Protein AF-A0A4Q3H1Z1-F1 (afdb_monomer_lite)

Sequence (80 aa):
MNSESRGKEFWILAIFFALFVVFLYGPLSAILILSFQGPNGGLTFPLNGVSAHWFGNLFEKQAVGDFGGSFRRSLMLGIM

Radius of gyration: 20.53 Å; chains: 1; bounding box: 51×32×40 Å

Foldseek 3Di:
DDPPPDDPVVVVVVVVVVVVVCVVCVVVVLQVQQCQADPPFDSHDDTDDGHCVVVVCCPPDDPVDDPPVVVVVVVVVVVD

Structure (mmCIF, N/CA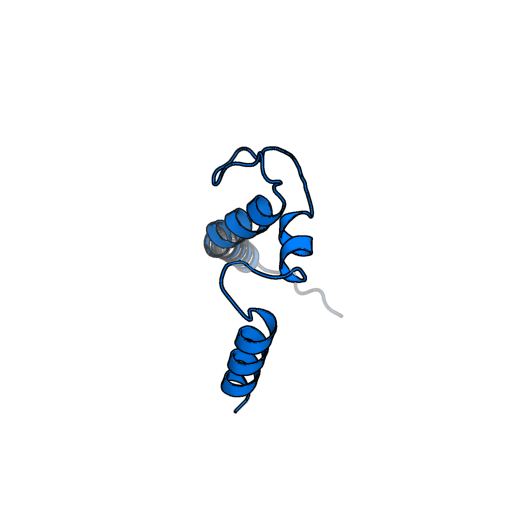/C/O backbone):
data_AF-A0A4Q3H1Z1-F1
#
_entry.id   AF-A0A4Q3H1Z1-F1
#
loop_
_atom_site.group_PDB
_atom_site.id
_atom_site.type_symbol
_atom_site.label_atom_id
_atom_site.label_alt_id
_atom_site.label_comp_id
_atom_site.label_asym_id
_atom_site.label_entity_id
_atom_site.label_seq_id
_atom_site.pdbx_PDB_ins_code
_atom_site.Cartn_x
_atom_site.Cartn_y
_atom_site.Cartn_z
_atom_site.occupancy
_atom_site.B_iso_or_equiv
_atom_site.auth_seq_id
_atom_site.auth_comp_id
_atom_site.auth_asym_id
_atom_site.auth_atom_id
_atom_site.pdbx_PDB_model_num
ATOM 1 N N . MET A 1 1 ? -28.134 -19.481 18.735 1.00 45.34 1 MET A N 1
ATOM 2 C CA . MET A 1 1 ? -27.017 -18.545 18.492 1.00 45.34 1 MET A CA 1
ATOM 3 C C . MET A 1 1 ? -27.550 -17.156 18.812 1.00 45.34 1 MET A C 1
ATOM 5 O O . MET A 1 1 ? -28.165 -16.539 17.957 1.00 45.34 1 MET A O 1
ATOM 9 N N . ASN A 1 2 ? -27.483 -16.749 20.083 1.00 47.16 2 ASN A N 1
ATOM 10 C CA . ASN A 1 2 ? -28.043 -15.470 20.528 1.00 47.16 2 ASN A CA 1
ATOM 11 C C . ASN A 1 2 ? -27.160 -14.350 19.977 1.00 47.16 2 ASN A C 1
ATOM 13 O O . ASN A 1 2 ? -25.966 -14.318 20.273 1.00 47.16 2 ASN A O 1
ATOM 17 N N . SER A 1 3 ? -27.713 -13.462 19.149 1.00 60.69 3 SER A N 1
ATOM 18 C CA . SER A 1 3 ? -27.010 -12.238 18.781 1.00 60.69 3 SER A CA 1
ATOM 19 C C . SER A 1 3 ? -27.099 -11.281 19.967 1.00 60.69 3 SER A C 1
ATOM 21 O O . SER A 1 3 ? -28.050 -10.511 20.090 1.00 60.69 3 SER A O 1
ATOM 23 N N . GLU A 1 4 ? -26.126 -11.368 20.867 1.00 70.44 4 GLU A N 1
ATOM 24 C CA . GLU A 1 4 ? -25.835 -10.304 21.825 1.00 70.44 4 GLU A CA 1
ATOM 25 C C . GLU A 1 4 ? -25.673 -9.001 21.025 1.00 70.44 4 GLU A C 1
ATOM 27 O O . GLU A 1 4 ? -24.744 -8.855 20.221 1.00 70.44 4 GLU A O 1
ATOM 32 N N . SER A 1 5 ? -26.634 -8.083 21.158 1.00 68.81 5 SER A N 1
ATOM 33 C CA . SER A 1 5 ? -26.580 -6.794 20.471 1.00 68.81 5 SER A CA 1
ATOM 34 C C . SER A 1 5 ? -25.385 -6.023 21.013 1.00 68.81 5 SER A C 1
ATOM 36 O O . SER A 1 5 ? -25.346 -5.686 22.195 1.00 68.81 5 SER A O 1
ATOM 38 N N . ARG A 1 6 ? -24.397 -5.743 20.156 1.00 82.06 6 ARG A N 1
ATOM 39 C CA . ARG A 1 6 ? -23.197 -5.005 20.560 1.00 82.06 6 ARG A CA 1
ATOM 40 C C . ARG A 1 6 ? -23.602 -3.638 21.119 1.00 82.06 6 ARG A C 1
ATOM 42 O O . ARG A 1 6 ? -24.335 -2.899 20.461 1.00 82.06 6 ARG A O 1
ATOM 49 N N . GLY A 1 7 ? -23.138 -3.326 22.330 1.00 90.19 7 GLY A N 1
ATOM 50 C CA . GLY A 1 7 ? -23.399 -2.049 23.001 1.00 90.19 7 GLY A CA 1
ATOM 51 C C . GLY A 1 7 ? -22.886 -0.844 22.204 1.00 90.19 7 GLY A C 1
ATOM 52 O O . GLY A 1 7 ? -22.100 -0.983 21.263 1.00 90.19 7 GLY A O 1
ATOM 53 N N . LYS A 1 8 ? -23.314 0.366 22.575 1.00 90.88 8 LYS A N 1
ATOM 54 C CA . LYS A 1 8 ? -22.912 1.603 21.876 1.00 90.88 8 LYS A CA 1
ATOM 55 C C . LYS A 1 8 ? -21.406 1.855 22.013 1.00 90.88 8 LYS A C 1
ATOM 57 O O . LYS A 1 8 ? -20.761 2.297 21.066 1.00 90.88 8 LYS A O 1
ATOM 62 N N . GLU A 1 9 ? -20.847 1.497 23.160 1.00 93.19 9 GLU A N 1
ATOM 63 C CA . GLU A 1 9 ? -19.431 1.574 23.508 1.00 93.19 9 GLU A CA 1
ATOM 64 C C . GLU A 1 9 ? -18.572 0.754 22.545 1.00 93.19 9 GLU A C 1
ATOM 66 O O . GLU A 1 9 ? -17.531 1.228 22.094 1.00 93.19 9 GLU A O 1
ATOM 71 N N . PHE A 1 10 ? -19.046 -0.437 22.158 1.00 94.38 10 PHE A N 1
ATOM 72 C CA . PHE A 1 10 ? -18.371 -1.256 21.156 1.00 94.38 10 PHE A CA 1
ATOM 73 C C . PHE A 1 10 ? -18.231 -0.495 19.835 1.00 94.38 10 PHE A C 1
ATOM 75 O O . PHE A 1 10 ? -17.146 -0.460 19.263 1.00 94.38 10 PHE A O 1
ATOM 82 N N . TRP A 1 11 ? -19.311 0.119 19.347 1.00 94.75 11 TRP A N 1
ATOM 83 C CA . TRP A 1 11 ? -19.295 0.817 18.061 1.00 94.75 11 TRP A CA 1
ATOM 84 C C . TRP A 1 11 ? -18.417 2.066 18.085 1.00 94.75 11 TRP A C 1
ATOM 86 O O . TRP A 1 11 ? -17.697 2.312 17.120 1.00 94.75 11 TRP A O 1
ATOM 96 N N . ILE A 1 12 ? -18.416 2.811 19.192 1.00 96.50 12 ILE A N 1
ATOM 97 C CA . ILE A 1 12 ? -17.531 3.970 19.370 1.00 96.50 12 ILE A CA 1
ATOM 98 C C . ILE A 1 12 ? -16.063 3.528 19.320 1.00 96.50 12 ILE A C 1
ATOM 100 O O . ILE A 1 12 ? -15.278 4.088 18.553 1.00 96.50 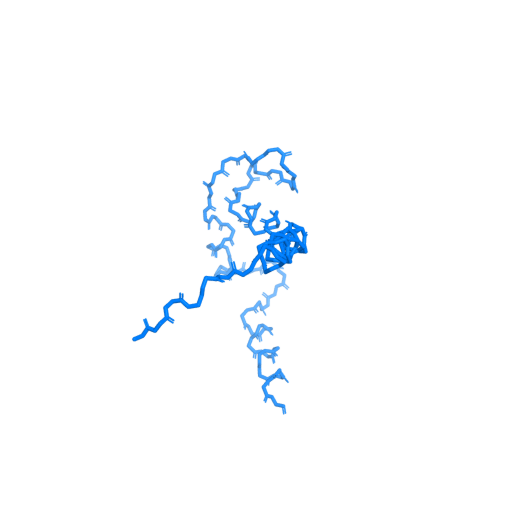12 ILE A O 1
ATOM 104 N N . LEU A 1 13 ? -15.700 2.493 20.084 1.00 97.06 13 LEU A N 1
ATOM 105 C CA . LEU A 1 13 ? -14.336 1.961 20.095 1.00 97.06 13 LEU A CA 1
ATOM 106 C C . LEU A 1 13 ? -13.946 1.357 18.743 1.00 97.06 13 LEU A C 1
ATOM 108 O O . LEU A 1 13 ? -12.822 1.555 18.291 1.00 97.06 13 LEU A O 1
ATOM 112 N N . ALA A 1 14 ? -14.869 0.670 18.069 1.00 96.88 14 ALA A N 1
ATOM 113 C CA . ALA A 1 14 ? -14.633 0.095 16.751 1.00 96.88 14 ALA A CA 1
ATOM 114 C C . ALA A 1 14 ? -14.366 1.176 15.695 1.00 96.88 14 ALA A C 1
ATOM 116 O O . ALA A 1 14 ? -13.433 1.030 14.910 1.00 96.88 14 ALA A O 1
ATOM 117 N N . ILE A 1 15 ? -15.135 2.271 15.692 1.00 97.75 15 ILE A N 1
ATOM 118 C CA . ILE A 1 15 ? -14.915 3.401 14.776 1.00 97.75 15 ILE A CA 1
ATOM 119 C C . ILE A 1 15 ? -13.577 4.073 15.077 1.00 97.75 15 ILE A C 1
ATOM 121 O O . ILE A 1 15 ? -12.797 4.309 14.156 1.00 97.75 15 ILE A O 1
ATOM 125 N N . PHE A 1 16 ? -13.283 4.344 16.350 1.00 98.06 16 PHE A N 1
ATOM 126 C CA . PHE A 1 16 ? -12.006 4.936 16.746 1.00 98.06 16 PHE A CA 1
ATOM 127 C C . PHE A 1 16 ? -10.823 4.063 16.312 1.00 98.06 16 PHE A C 1
ATOM 129 O O . PHE A 1 16 ? -9.884 4.552 15.686 1.00 98.06 16 PHE A O 1
ATOM 136 N N . PHE A 1 17 ? -10.892 2.761 16.588 1.00 97.75 17 PHE A N 1
ATOM 137 C CA . PHE A 1 17 ? -9.866 1.807 16.190 1.00 97.75 17 PHE A CA 1
ATOM 138 C C . PHE A 1 17 ? -9.724 1.719 14.666 1.00 97.75 17 PHE A C 1
ATOM 140 O O . PHE A 1 17 ? -8.608 1.727 14.156 1.00 97.75 17 PHE A O 1
ATOM 147 N N . ALA A 1 18 ? -10.831 1.693 13.920 1.00 97.50 18 ALA A N 1
ATOM 148 C CA . ALA A 1 18 ? -10.796 1.681 12.461 1.00 97.50 18 ALA A CA 1
ATOM 149 C C . ALA A 1 18 ? -10.138 2.950 11.895 1.00 97.50 18 ALA A C 1
ATOM 151 O O . ALA A 1 18 ? -9.277 2.849 11.023 1.00 97.50 18 ALA A O 1
ATOM 152 N N . LEU A 1 19 ? -10.482 4.132 12.420 1.00 97.75 19 LEU A N 1
ATOM 153 C CA . LEU A 1 19 ? -9.836 5.395 12.046 1.00 97.75 19 LEU A CA 1
ATOM 154 C C . LEU A 1 19 ? -8.342 5.382 12.375 1.00 97.75 19 LEU A C 1
ATOM 156 O O . LEU A 1 19 ? -7.533 5.796 11.548 1.00 97.75 19 LEU A O 1
ATOM 160 N N . PHE A 1 20 ? -7.974 4.865 13.549 1.00 97.31 20 PHE A N 1
ATOM 161 C CA . PHE A 1 20 ? -6.579 4.697 13.943 1.00 97.31 20 PHE A CA 1
ATOM 162 C C . PHE A 1 20 ? -5.817 3.808 12.954 1.00 97.31 20 PHE A C 1
ATOM 164 O O . PHE A 1 20 ? -4.751 4.201 12.491 1.00 97.31 20 PHE A O 1
ATOM 171 N N . VAL A 1 21 ? -6.371 2.654 12.574 1.00 97.50 21 VAL A N 1
ATOM 172 C CA . VAL A 1 21 ? -5.763 1.739 11.594 1.00 97.50 21 VAL A CA 1
ATOM 173 C C . VAL A 1 21 ? -5.635 2.408 10.223 1.00 97.50 21 VAL A C 1
ATOM 175 O O . VAL A 1 21 ? -4.562 2.364 9.625 1.00 97.50 21 VAL A O 1
ATOM 178 N N . VAL A 1 22 ? -6.685 3.072 9.732 1.00 95.88 22 VAL A N 1
ATOM 179 C CA . VAL A 1 22 ? -6.641 3.801 8.450 1.00 95.88 22 VAL A CA 1
ATOM 180 C C . VAL A 1 22 ? -5.550 4.868 8.469 1.00 95.88 22 VAL A C 1
ATOM 182 O O . VAL A 1 22 ? -4.791 4.980 7.511 1.00 95.88 22 VAL A O 1
ATOM 185 N N . PHE A 1 23 ? -5.433 5.625 9.558 1.00 95.81 23 PHE A N 1
ATOM 186 C CA . PHE A 1 23 ? -4.412 6.657 9.686 1.00 95.81 23 PHE A CA 1
ATOM 187 C C . PHE A 1 23 ? -3.001 6.064 9.789 1.00 95.81 23 PHE A C 1
ATOM 189 O O . PHE A 1 23 ? -2.093 6.517 9.092 1.00 95.81 23 PHE A O 1
ATOM 196 N N . LEU A 1 24 ? -2.831 5.008 10.591 1.00 96.81 24 LEU A N 1
ATOM 197 C CA . LEU A 1 24 ? -1.574 4.277 10.757 1.00 96.81 24 LEU A CA 1
ATOM 198 C C . LEU A 1 24 ? -1.043 3.756 9.415 1.00 96.81 24 LEU A C 1
ATOM 200 O O . LEU A 1 24 ? 0.142 3.895 9.118 1.00 96.81 24 LEU A O 1
ATOM 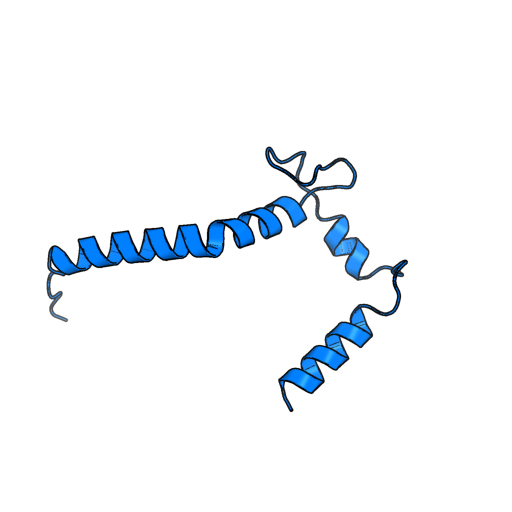204 N N . TYR A 1 25 ? -1.925 3.187 8.593 1.00 96.88 25 TYR A N 1
ATOM 205 C CA . TYR A 1 25 ? -1.570 2.658 7.277 1.00 96.88 25 TYR A CA 1
ATOM 206 C C . TYR A 1 25 ? -1.712 3.681 6.146 1.00 96.88 25 TYR A C 1
ATOM 208 O O . TYR A 1 25 ? -1.384 3.359 5.006 1.00 96.88 25 TYR A O 1
ATOM 216 N N . GLY A 1 26 ? -2.131 4.917 6.430 1.00 93.88 26 GLY A N 1
ATOM 217 C CA . GLY A 1 26 ? -2.265 5.994 5.449 1.00 93.88 26 GLY A CA 1
ATOM 218 C C . GLY A 1 26 ? -0.985 6.196 4.627 1.00 93.88 26 GLY A C 1
ATOM 219 O O . GLY A 1 26 ? -1.028 6.020 3.408 1.00 93.88 26 GLY A O 1
ATOM 220 N N . PRO A 1 27 ? 0.180 6.445 5.259 1.00 93.06 27 PRO A N 1
ATOM 221 C CA . PRO A 1 27 ? 1.454 6.569 4.548 1.00 93.06 27 PRO A CA 1
ATOM 222 C C . PRO A 1 27 ? 1.843 5.309 3.761 1.00 93.06 27 PRO A C 1
ATOM 224 O O . PRO A 1 27 ? 2.353 5.411 2.647 1.00 93.06 27 PRO A O 1
ATOM 227 N N . LEU A 1 28 ? 1.564 4.115 4.300 1.00 95.62 28 LEU A N 1
ATOM 228 C CA . LEU A 1 28 ? 1.848 2.857 3.605 1.00 95.62 28 LEU A CA 1
ATOM 229 C C . LEU A 1 28 ? 0.984 2.713 2.346 1.00 95.62 28 LEU A C 1
ATOM 231 O O . LEU A 1 28 ? 1.495 2.369 1.282 1.00 95.62 28 LEU A O 1
ATOM 235 N N . SER A 1 29 ? -0.313 3.006 2.452 1.00 93.69 29 SER A N 1
ATOM 236 C CA . SER A 1 29 ? -1.249 2.954 1.327 1.00 93.69 29 SER A CA 1
ATOM 237 C C . SER A 1 29 ? -0.889 3.962 0.238 1.00 93.69 29 SER A C 1
ATOM 239 O O . SER A 1 29 ? -0.972 3.623 -0.938 1.00 93.69 29 SER A O 1
ATOM 241 N N . ALA A 1 30 ? -0.400 5.150 0.608 1.00 92.88 30 ALA A N 1
ATOM 242 C CA . ALA A 1 30 ? 0.108 6.133 -0.340 1.00 92.88 30 ALA A CA 1
ATOM 243 C C . ALA A 1 30 ? 1.255 5.558 -1.181 1.00 92.88 30 ALA A C 1
ATOM 245 O O . ALA A 1 30 ? 1.178 5.565 -2.407 1.00 92.88 30 ALA A O 1
ATOM 246 N N . ILE A 1 31 ? 2.280 4.996 -0.533 1.00 93.44 31 ILE A N 1
ATOM 247 C CA . ILE A 1 31 ? 3.425 4.385 -1.224 1.00 93.44 31 ILE A CA 1
ATOM 248 C C . ILE A 1 31 ? 2.967 3.204 -2.091 1.00 93.44 31 ILE A C 1
ATOM 250 O O . ILE A 1 31 ? 3.389 3.084 -3.241 1.00 93.44 31 ILE A O 1
ATOM 254 N N . LEU A 1 32 ? 2.069 2.360 -1.572 1.00 93.88 32 LEU A N 1
ATOM 255 C CA . LEU A 1 32 ? 1.519 1.223 -2.310 1.00 93.88 32 LEU A CA 1
ATOM 256 C C . LEU A 1 32 ? 0.781 1.681 -3.572 1.00 93.88 32 LEU A C 1
ATOM 258 O O . LEU A 1 32 ? 1.016 1.131 -4.642 1.00 93.88 32 LEU A O 1
ATOM 262 N N . ILE A 1 33 ? -0.070 2.701 -3.482 1.00 94.31 33 ILE A N 1
ATOM 263 C CA . ILE A 1 33 ? -0.819 3.229 -4.629 1.00 94.31 33 ILE A CA 1
ATOM 264 C C . ILE A 1 33 ? 0.129 3.873 -5.650 1.00 94.31 33 ILE A C 1
ATOM 266 O O . ILE A 1 33 ? 0.022 3.587 -6.842 1.00 94.31 33 ILE A O 1
ATOM 270 N N . LEU A 1 34 ? 1.084 4.692 -5.200 1.00 94.75 34 LEU A N 1
ATOM 271 C CA . LEU A 1 34 ? 2.063 5.345 -6.078 1.00 94.75 34 LEU A CA 1
ATOM 272 C C . LEU A 1 34 ? 2.992 4.328 -6.771 1.00 94.75 34 LEU A C 1
ATOM 27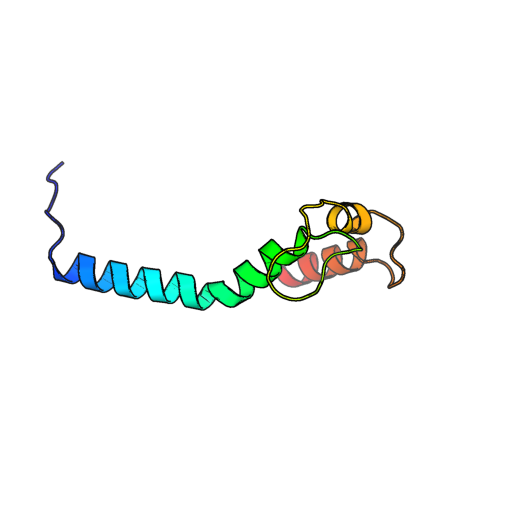4 O O . LEU A 1 34 ? 3.460 4.584 -7.877 1.00 94.75 34 LEU A O 1
ATOM 278 N N . SER A 1 35 ? 3.208 3.140 -6.190 1.00 93.88 35 SER A N 1
ATOM 279 C CA . SER A 1 35 ? 4.002 2.075 -6.831 1.00 93.88 35 SER A CA 1
ATOM 280 C C . SER A 1 35 ? 3.407 1.564 -8.153 1.00 93.88 35 SER A C 1
ATOM 282 O O . SER A 1 35 ? 4.137 1.048 -8.996 1.00 93.88 35 SER A O 1
ATOM 284 N N . PHE A 1 36 ? 2.103 1.776 -8.376 1.00 95.56 36 PHE A N 1
ATOM 285 C CA . PHE A 1 36 ? 1.422 1.477 -9.637 1.00 95.56 36 PHE A CA 1
ATOM 286 C C . PHE A 1 36 ? 1.570 2.583 -10.683 1.00 95.56 36 PHE A C 1
ATOM 288 O O . PHE A 1 36 ? 0.845 2.588 -11.670 1.00 95.56 36 PHE A O 1
ATOM 295 N N . GLN A 1 37 ? 2.445 3.564 -10.501 1.00 95.00 37 GLN A N 1
ATOM 296 C CA . GLN A 1 37 ? 2.671 4.570 -11.534 1.00 95.00 37 GLN A CA 1
ATOM 297 C C . GLN A 1 37 ? 3.662 4.090 -12.594 1.00 95.00 37 GLN A C 1
ATOM 299 O O . GLN A 1 37 ? 4.418 3.148 -12.391 1.00 95.00 37 GLN A O 1
ATOM 304 N N . GLY A 1 38 ? 3.642 4.722 -13.768 1.00 92.00 38 GLY A N 1
ATOM 305 C CA . GLY A 1 38 ? 4.638 4.481 -14.816 1.00 92.00 38 GLY A CA 1
ATOM 306 C C . GLY A 1 38 ? 5.850 5.419 -14.716 1.00 92.00 38 GLY A C 1
ATOM 307 O O . GLY A 1 38 ? 5.916 6.240 -13.803 1.00 92.00 38 GLY A O 1
ATOM 308 N N . PRO A 1 39 ? 6.768 5.374 -15.699 1.00 91.00 39 PRO A N 1
ATOM 309 C CA . PRO A 1 39 ? 7.921 6.283 -15.797 1.00 91.00 39 PRO A CA 1
ATOM 310 C C . PRO A 1 39 ? 7.570 7.772 -15.799 1.00 91.00 39 PRO A C 1
ATOM 312 O O . PRO A 1 39 ? 8.347 8.594 -15.334 1.00 91.00 39 PRO A O 1
ATOM 315 N N . ASN A 1 40 ? 6.383 8.112 -16.305 1.00 90.31 40 ASN A N 1
ATOM 316 C CA . ASN A 1 40 ? 5.878 9.484 -16.349 1.00 90.31 40 ASN A CA 1
ATOM 317 C C . ASN A 1 40 ? 5.150 9.895 -15.052 1.00 90.31 40 ASN A C 1
ATOM 319 O O . ASN A 1 40 ? 4.569 10.977 -14.988 1.00 90.31 40 ASN A O 1
ATOM 323 N N . GLY A 1 41 ? 5.112 9.021 -14.041 1.00 89.19 41 GLY A N 1
ATOM 324 C CA . GLY A 1 41 ? 4.469 9.284 -12.760 1.00 89.19 41 GLY A CA 1
ATOM 325 C C . GLY A 1 41 ? 5.370 10.017 -11.768 1.00 89.19 41 GLY A C 1
ATOM 326 O O . GLY A 1 41 ? 6.561 9.743 -11.687 1.00 89.19 41 GLY A O 1
ATOM 327 N N . GLY A 1 42 ? 4.794 10.949 -11.004 1.00 88.88 42 GLY A N 1
ATOM 328 C CA . GLY A 1 42 ? 5.482 11.632 -9.900 1.00 88.88 42 GLY A CA 1
ATOM 329 C C . GLY A 1 42 ? 5.552 10.807 -8.608 1.00 88.88 42 GLY A C 1
ATOM 330 O O . GLY A 1 42 ? 5.026 9.706 -8.534 1.00 88.88 42 GLY A O 1
ATOM 331 N N . LEU A 1 43 ? 6.170 11.373 -7.564 1.00 88.50 43 LEU A N 1
ATOM 332 C CA . LEU A 1 43 ? 6.285 10.758 -6.227 1.00 88.50 43 LEU A CA 1
ATOM 333 C C . LEU A 1 43 ? 5.173 11.188 -5.254 1.00 88.50 43 LEU A C 1
ATOM 335 O O . LEU A 1 43 ? 5.203 10.839 -4.076 1.00 88.50 43 LEU A O 1
ATOM 339 N N . THR A 1 44 ? 4.216 11.990 -5.717 1.00 90.12 44 THR A N 1
ATOM 340 C CA . THR A 1 44 ? 3.143 12.556 -4.896 1.00 90.12 44 THR A CA 1
ATOM 341 C C . THR A 1 44 ? 1.810 12.465 -5.621 1.00 90.12 44 THR A C 1
ATOM 343 O O . THR A 1 44 ? 1.753 12.393 -6.848 1.00 90.12 44 THR A O 1
ATOM 346 N N . PHE A 1 45 ? 0.724 12.525 -4.855 1.00 90.00 45 PHE A N 1
ATOM 347 C CA . PHE A 1 45 ? -0.619 12.652 -5.411 1.00 90.00 45 PHE A CA 1
ATOM 348 C C . PHE A 1 45 ? -0.822 14.015 -6.105 1.00 90.00 45 PHE A C 1
ATOM 350 O O . PHE A 1 45 ? -0.206 14.998 -5.685 1.00 90.00 45 PHE A O 1
ATOM 357 N N . PRO A 1 46 ? -1.712 14.101 -7.116 1.00 90.00 46 PRO A N 1
ATOM 358 C CA . PRO A 1 46 ? -2.549 13.026 -7.662 1.00 90.00 46 PRO A CA 1
ATOM 359 C C . PRO A 1 46 ? -1.776 12.030 -8.544 1.00 90.00 46 PRO A C 1
ATOM 361 O O . PRO A 1 46 ? -0.743 12.347 -9.129 1.00 90.00 46 PRO A O 1
ATOM 364 N N . LEU A 1 47 ? -2.298 10.805 -8.633 1.00 92.00 47 LEU A N 1
ATOM 365 C CA . LEU A 1 47 ? -1.697 9.732 -9.421 1.00 92.00 47 LEU A CA 1
ATOM 366 C C . LEU A 1 47 ? -1.734 10.070 -10.922 1.00 92.00 47 LEU A C 1
ATOM 368 O O . LEU A 1 47 ? -2.777 10.414 -11.472 1.00 92.00 47 LEU A O 1
ATOM 372 N N . ASN A 1 48 ? -0.595 9.917 -11.589 1.00 90.75 48 ASN A N 1
ATOM 373 C CA . ASN A 1 48 ? -0.439 10.111 -13.031 1.00 90.75 48 ASN A CA 1
ATOM 374 C C . ASN A 1 48 ? -0.412 8.752 -13.749 1.00 90.75 48 ASN A C 1
ATOM 376 O O . ASN A 1 48 ? 0.659 8.198 -13.999 1.00 90.75 48 ASN A O 1
ATOM 380 N N . GLY A 1 49 ? -1.601 8.221 -14.052 1.00 89.69 49 GLY A N 1
ATOM 381 C CA . GLY A 1 49 ? -1.786 6.936 -14.738 1.00 89.69 49 GLY A CA 1
ATOM 382 C C . GLY A 1 49 ? -1.460 5.701 -13.885 1.00 89.69 49 GLY A C 1
ATOM 383 O O . GLY A 1 49 ? -0.748 5.785 -12.889 1.00 89.69 49 GLY A O 1
ATOM 384 N N . VAL A 1 50 ? -1.989 4.544 -14.295 1.00 93.44 50 VAL A N 1
ATOM 385 C CA . VAL A 1 50 ? -1.769 3.236 -13.651 1.00 93.44 50 VAL A CA 1
ATOM 386 C C . VAL A 1 50 ? -0.957 2.346 -14.592 1.00 93.44 50 VAL A C 1
ATOM 388 O O . VAL A 1 50 ? -1.241 2.271 -15.786 1.00 93.44 50 VAL A O 1
ATOM 391 N N . SER A 1 51 ? 0.062 1.682 -14.063 1.00 94.38 51 SER A N 1
ATOM 392 C CA . SER A 1 51 ? 1.040 0.885 -14.786 1.00 94.38 51 SER A CA 1
ATOM 393 C C . SER A 1 51 ? 1.632 -0.201 -13.888 1.00 94.38 51 SER A C 1
ATOM 395 O O . SER A 1 51 ? 1.829 -0.012 -12.692 1.00 94.38 51 SER A O 1
ATOM 397 N N . ALA A 1 52 ? 1.968 -1.339 -14.492 1.00 94.62 52 ALA A N 1
ATOM 398 C CA . ALA A 1 52 ? 2.741 -2.403 -13.853 1.00 94.62 52 ALA A CA 1
ATOM 399 C C . ALA A 1 52 ? 4.236 -2.353 -14.230 1.00 94.62 52 ALA A C 1
ATOM 401 O O . ALA A 1 52 ? 4.971 -3.297 -13.949 1.00 94.62 52 ALA A O 1
ATOM 402 N N . HIS A 1 53 ? 4.689 -1.274 -14.882 1.00 92.19 53 HIS A N 1
ATOM 403 C CA . HIS A 1 53 ? 6.046 -1.150 -15.425 1.00 92.19 53 HIS A CA 1
ATOM 404 C C . HIS A 1 53 ? 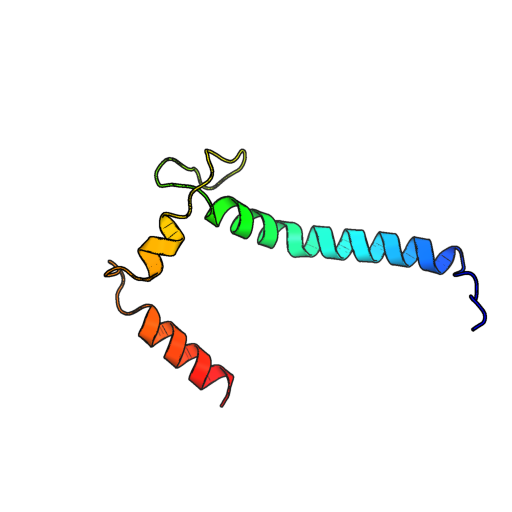7.131 -1.436 -14.378 1.00 92.19 53 HIS A C 1
ATOM 406 O O . HIS A 1 53 ? 7.963 -2.311 -14.586 1.00 92.19 53 HIS A O 1
ATOM 412 N N . TRP A 1 54 ? 7.077 -0.773 -13.218 1.00 90.44 54 TRP A N 1
ATOM 413 C CA . TRP A 1 54 ? 8.088 -0.954 -12.173 1.00 90.44 54 TRP A CA 1
ATOM 414 C C . TRP A 1 54 ? 8.089 -2.357 -11.564 1.00 90.44 54 TRP A C 1
ATOM 416 O O . TRP A 1 54 ? 9.151 -2.866 -11.220 1.00 90.44 54 TRP A O 1
ATOM 426 N N . PHE A 1 55 ? 6.927 -3.009 -11.479 1.00 92.12 55 PHE A N 1
ATOM 427 C CA . PHE A 1 55 ? 6.842 -4.402 -11.037 1.00 92.12 55 PHE A CA 1
ATOM 428 C C . PHE A 1 55 ? 7.507 -5.352 -12.035 1.00 92.12 55 PHE A C 1
ATOM 430 O O . PHE A 1 55 ? 8.199 -6.275 -11.618 1.00 92.12 55 PHE A O 1
ATOM 437 N N . GLY A 1 56 ? 7.335 -5.113 -13.339 1.00 89.94 56 GLY A N 1
ATOM 438 C CA . GLY A 1 56 ? 8.049 -5.846 -14.387 1.00 89.94 56 GLY A CA 1
ATOM 439 C C . GLY A 1 56 ? 9.559 -5.640 -14.288 1.00 89.94 56 GLY A C 1
ATOM 440 O O . GLY A 1 56 ? 10.312 -6.616 -14.293 1.00 89.94 56 GLY A O 1
ATOM 441 N N . ASN A 1 57 ? 9.988 -4.391 -14.072 1.00 89.69 57 ASN A N 1
ATOM 442 C CA . ASN A 1 57 ? 11.398 -4.071 -13.895 1.00 89.69 57 ASN A CA 1
ATOM 443 C C . ASN A 1 57 ? 12.040 -4.878 -12.767 1.00 89.69 57 ASN A C 1
ATOM 445 O O . ASN A 1 57 ? 13.204 -5.201 -12.918 1.00 89.69 57 ASN A O 1
ATOM 449 N N . LEU A 1 58 ? 11.339 -5.275 -11.695 1.00 87.75 58 LEU A N 1
ATOM 450 C CA . LEU A 1 58 ? 11.925 -6.084 -10.606 1.00 87.75 58 LEU A CA 1
ATOM 451 C C . LEU A 1 58 ? 12.556 -7.405 -11.077 1.00 87.75 58 LEU A C 1
ATOM 453 O O . LEU A 1 58 ? 13.452 -7.925 -10.411 1.00 87.75 58 LEU A O 1
ATOM 457 N N . PHE A 1 59 ? 12.093 -7.948 -12.204 1.00 87.62 59 PHE A N 1
ATOM 458 C CA . PHE A 1 59 ? 12.583 -9.206 -12.770 1.00 87.62 59 PHE A CA 1
ATOM 459 C C . PHE A 1 59 ? 13.624 -9.006 -13.878 1.00 87.62 59 PHE A C 1
ATOM 461 O O . PHE A 1 59 ? 14.240 -9.973 -14.328 1.00 87.62 59 PHE A O 1
ATOM 468 N N . GLU A 1 60 ? 13.842 -7.767 -14.316 1.00 86.31 60 GLU A N 1
ATOM 469 C CA . GLU A 1 60 ? 14.870 -7.426 -15.293 1.00 86.31 60 GLU A CA 1
ATOM 470 C C . GLU A 1 60 ? 16.240 -7.233 -14.629 1.00 86.31 60 GLU A C 1
ATOM 472 O O . GLU A 1 60 ? 16.387 -7.185 -13.403 1.00 86.31 60 GLU A O 1
ATOM 477 N N . LYS A 1 61 ? 17.285 -7.093 -15.450 1.00 81.38 61 LYS A N 1
ATOM 478 C CA . LYS A 1 61 ? 18.637 -6.826 -14.956 1.00 81.38 61 LYS A CA 1
ATOM 479 C C . LYS A 1 61 ? 18.679 -5.455 -14.273 1.00 81.38 61 LYS A C 1
ATOM 481 O O . LYS A 1 61 ? 18.664 -4.424 -14.938 1.00 81.38 61 LYS A O 1
ATOM 486 N N . GLN A 1 62 ? 18.755 -5.454 -12.944 1.00 77.38 62 GLN A N 1
ATOM 487 C CA . GLN A 1 62 ? 18.743 -4.223 -12.156 1.00 77.38 62 GLN A CA 1
ATOM 488 C C . GLN A 1 62 ? 20.053 -3.447 -12.297 1.00 77.38 62 GLN A C 1
ATOM 490 O O . GLN A 1 62 ? 21.140 -4.024 -12.257 1.00 77.38 62 GLN A O 1
ATOM 495 N N . ALA A 1 63 ? 19.950 -2.118 -12.364 1.00 71.38 63 ALA A N 1
ATOM 496 C CA . ALA A 1 63 ? 21.108 -1.221 -12.360 1.00 71.38 63 ALA A CA 1
ATOM 497 C C . ALA A 1 63 ? 21.888 -1.245 -11.027 1.00 71.38 63 ALA A C 1
ATOM 499 O O . ALA A 1 63 ? 23.062 -0.893 -10.993 1.00 71.38 63 ALA A O 1
ATOM 500 N N . VAL A 1 64 ? 21.237 -1.672 -9.938 1.00 67.81 64 VAL A N 1
ATOM 501 C CA . VAL A 1 64 ? 21.739 -1.608 -8.551 1.00 67.81 64 VAL A CA 1
ATOM 502 C C . VAL A 1 64 ? 22.213 -2.955 -7.977 1.00 67.81 64 VAL A C 1
ATOM 504 O O . VAL A 1 64 ? 22.617 -3.008 -6.819 1.00 67.81 64 VAL A O 1
ATOM 507 N N . GLY A 1 65 ? 22.227 -4.036 -8.769 1.00 76.62 65 GLY A N 1
ATOM 508 C CA . GLY A 1 65 ? 22.771 -5.345 -8.364 1.00 76.62 65 GLY A CA 1
ATOM 509 C C . GLY A 1 65 ? 21.734 -6.471 -8.235 1.00 76.62 65 GLY A C 1
ATOM 510 O O . GLY A 1 65 ? 20.683 -6.442 -8.866 1.00 76.62 65 GLY A O 1
ATOM 511 N N . ASP A 1 66 ? 22.044 -7.508 -7.448 1.00 86.44 66 ASP A N 1
ATOM 512 C CA . ASP A 1 66 ? 21.217 -8.719 -7.303 1.00 86.44 66 ASP A CA 1
ATOM 513 C C . ASP A 1 66 ? 20.085 -8.528 -6.274 1.00 86.44 66 ASP A C 1
ATOM 515 O O . ASP A 1 66 ? 20.223 -8.859 -5.090 1.00 86.44 66 ASP A O 1
ATOM 519 N N . PHE A 1 67 ? 18.958 -7.967 -6.726 1.00 86.81 67 PHE A N 1
ATOM 520 C CA . PHE A 1 67 ? 17.765 -7.775 -5.894 1.00 86.81 67 PHE A CA 1
ATOM 521 C C . PHE A 1 67 ? 17.196 -9.110 -5.390 1.00 86.81 67 PHE A C 1
ATOM 523 O O . PHE A 1 67 ? 16.932 -9.258 -4.197 1.00 86.81 67 PHE A O 1
ATOM 530 N N . GLY A 1 68 ? 17.062 -10.105 -6.274 1.00 88.19 68 GLY A N 1
ATOM 531 C CA . GLY A 1 68 ? 16.497 -11.415 -5.938 1.00 88.19 68 GLY A CA 1
ATOM 532 C C . GLY A 1 68 ? 17.335 -12.181 -4.913 1.00 88.19 68 GLY A C 1
ATOM 533 O O . GLY A 1 68 ? 16.799 -12.717 -3.939 1.00 88.19 68 GLY A O 1
ATOM 534 N N . GLY A 1 69 ? 18.658 -12.194 -5.078 1.00 91.12 69 GLY A N 1
ATOM 535 C CA . GLY A 1 69 ? 19.567 -12.808 -4.116 1.00 91.12 69 GLY A CA 1
ATOM 536 C C . GLY A 1 69 ? 19.599 -12.067 -2.783 1.00 91.12 69 GLY A C 1
ATOM 537 O O . GLY A 1 69 ? 19.596 -12.716 -1.736 1.00 91.12 69 GLY A O 1
ATOM 538 N N . SER A 1 70 ? 19.556 -10.732 -2.795 1.00 91.62 70 SER A N 1
ATOM 539 C CA . SER A 1 70 ? 19.470 -9.932 -1.563 1.00 91.62 70 SER A CA 1
ATOM 540 C C . SER A 1 70 ? 18.166 -10.202 -0.810 1.00 91.62 70 SER A C 1
ATOM 542 O O . SER A 1 70 ? 18.198 -10.456 0.392 1.00 91.62 70 SER A O 1
ATOM 544 N N . PHE A 1 71 ? 17.034 -10.259 -1.516 1.00 92.31 71 PHE A N 1
ATOM 545 C CA . PHE A 1 71 ? 15.735 -10.610 -0.940 1.00 92.31 71 PHE A CA 1
ATOM 546 C C . PHE A 1 71 ? 15.739 -12.014 -0.322 1.00 92.31 71 PHE A C 1
ATOM 548 O O . PHE A 1 71 ? 15.334 -12.186 0.828 1.00 92.31 71 P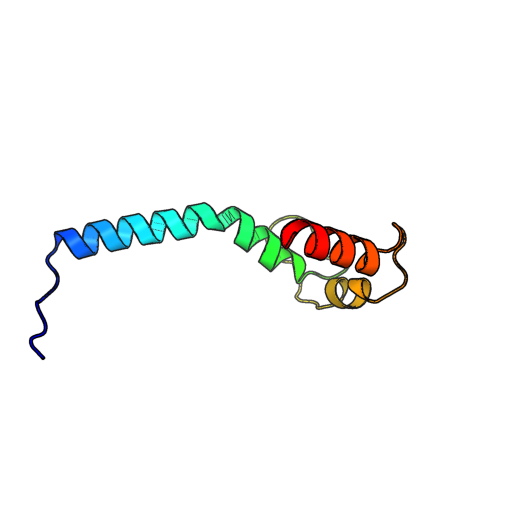HE A O 1
ATOM 555 N N . ARG A 1 72 ? 16.262 -13.018 -1.042 1.00 93.75 72 ARG A N 1
ATOM 556 C CA . ARG A 1 72 ? 16.365 -14.396 -0.538 1.00 93.75 72 ARG A CA 1
ATOM 557 C C . ARG A 1 72 ? 17.238 -14.491 0.713 1.00 93.75 72 ARG A C 1
ATOM 559 O O . ARG A 1 72 ? 16.882 -15.215 1.638 1.00 93.75 72 ARG A O 1
ATOM 566 N N . ARG A 1 73 ? 18.373 -13.787 0.742 1.00 95.12 73 ARG A N 1
ATOM 567 C CA . ARG A 1 73 ? 19.269 -13.756 1.911 1.00 95.12 73 ARG A CA 1
ATOM 568 C C . ARG A 1 73 ? 18.574 -13.138 3.116 1.00 95.12 73 ARG A C 1
ATOM 570 O O . ARG A 1 73 ? 18.602 -13.740 4.183 1.00 95.12 73 ARG A O 1
ATOM 577 N N . SER A 1 74 ? 17.907 -11.998 2.936 1.00 96.19 74 SER A N 1
ATOM 578 C CA . SER A 1 74 ? 17.132 -11.357 4.003 1.00 96.19 74 SER A CA 1
ATOM 579 C C . SER A 1 74 ? 16.018 -12.264 4.525 1.00 96.19 74 SER A C 1
ATOM 581 O O . SER A 1 74 ? 15.833 -12.363 5.733 1.00 96.19 74 SER A O 1
ATOM 583 N N . LEU A 1 75 ? 15.316 -12.976 3.636 1.00 96.88 75 LEU A N 1
ATOM 584 C CA . LEU A 1 75 ? 14.276 -13.927 4.032 1.00 96.88 75 LEU A CA 1
ATOM 585 C C . LEU A 1 75 ? 14.851 -15.109 4.823 1.00 96.88 75 LEU A C 1
ATOM 587 O O . LEU A 1 75 ? 14.288 -15.487 5.843 1.00 96.88 75 LEU A O 1
ATOM 591 N N . MET A 1 76 ? 15.977 -15.673 4.376 1.00 97.62 76 MET A N 1
ATOM 592 C CA . MET A 1 76 ? 16.654 -16.760 5.085 1.00 97.62 76 MET A CA 1
ATOM 593 C C . MET A 1 76 ? 17.094 -16.314 6.482 1.00 97.62 76 MET A C 1
ATOM 595 O O . MET A 1 76 ? 16.816 -17.010 7.449 1.00 97.62 76 MET A O 1
ATOM 599 N N . LEU A 1 77 ? 17.713 -15.135 6.589 1.00 97.12 77 LEU A N 1
ATOM 600 C CA . LEU A 1 77 ? 18.134 -14.567 7.870 1.00 97.12 77 LEU A CA 1
ATOM 601 C C . LEU A 1 77 ? 16.959 -14.247 8.800 1.00 97.12 77 LEU A C 1
ATOM 603 O O . LEU A 1 77 ? 17.127 -14.330 10.005 1.00 97.12 77 LEU A O 1
ATOM 607 N N . GLY A 1 78 ? 15.790 -13.880 8.271 1.00 96.12 78 GLY A N 1
ATOM 608 C CA . GLY A 1 78 ? 14.609 -13.592 9.090 1.00 96.12 78 GLY A CA 1
ATOM 609 C C . GLY A 1 78 ? 13.889 -14.831 9.635 1.00 96.12 78 GLY A C 1
ATOM 610 O O . GLY A 1 78 ? 13.070 -14.695 10.539 1.00 96.12 78 GLY A O 1
ATOM 611 N N . ILE A 1 79 ? 14.148 -16.015 9.069 1.00 96.62 79 ILE A N 1
ATOM 612 C CA . ILE A 1 79 ? 13.554 -17.292 9.505 1.00 96.62 79 ILE A CA 1
ATOM 613 C C . ILE A 1 79 ? 14.483 -18.050 10.471 1.00 96.62 79 ILE A C 1
ATOM 615 O O . ILE A 1 79 ? 13.999 -18.884 11.236 1.00 96.62 79 ILE A O 1
ATOM 619 N N . MET A 1 80 ? 15.795 -17.790 10.416 1.00 91.06 80 MET A N 1
ATOM 620 C CA . MET A 1 80 ? 16.800 -18.358 11.329 1.00 91.06 80 MET A CA 1
ATOM 621 C C . MET A 1 80 ? 16.749 -17.694 12.704 1.00 91.06 80 MET A C 1
ATOM 623 O O . MET A 1 80 ? 16.918 -18.442 13.692 1.00 91.06 80 MET A O 1
#

pLDDT: mean 89.75, std 10.16, range [45.34, 98.06]

Secondary structure (DSSP, 8-state):
----PPPHHHHHHHHHHHHHHHHHHHHHHHHHHHTT--TT--SSSSP-----HHHHHTTS--TTS-HHHHHHHHHHHHH-